Protein AF-A0A7S2JJS9-F1 (afdb_monomer_lite)

pLDDT: mean 80.36, std 17.25, range [41.16, 96.88]

Sequence (142 aa):
MGAARSPLAPLALLGALALWLGLRAGFAGGRAPPRLRGERLAARVSASYLERQGPKDSDVPFAGTAATGPETAVDFKKRPFGILRYQPGQGGKGAMAMEIIPTSRYPGDPQGQAFLAGVQSGSVVKSIGGVNVLNEDFHKIM

Secondary structure (DSSP, 8-state):
------THHHHHHHHHHHHHHHTTS-----------TT-S------HHHHHHHS--TTPPP--GGG--SPP------SS--SEEEEEE-GGGBSEEEEEE-S---STT-GGGHHHHTT--TTEE--EETTEE-TTSBHHHH-

Organism: NCBI:txid1333877

Foldseek 3Di:
DDDDDDPVVVVVVVVVVVVVVVVPPDPCPPPDPPPPPPPPPPPPDDPVCCVQANDDPPDDADQLVPDPDDDQDADQPDPPQQQRYWDAHPPQFFIFGAGGNCAQPDPPRSNCRCVVSPPDHRHTDQDDPPHGRSGPHNVVVD

Radius of gyration: 33.11 Å; chains: 1; bounding box: 34×32×118 Å

Structure (mmCIF, N/CA/C/O backbone):
data_AF-A0A7S2JJS9-F1
#
_entry.id   AF-A0A7S2JJS9-F1
#
loop_
_atom_site.group_PDB
_atom_site.id
_atom_site.type_symbol
_atom_site.label_atom_id
_atom_site.label_alt_id
_atom_site.label_comp_id
_atom_site.label_asym_id
_atom_site.label_entity_id
_atom_site.label_seq_id
_atom_site.pdbx_PDB_ins_code
_atom_site.Cartn_x
_atom_site.Cartn_y
_atom_site.Cartn_z
_atom_site.occupancy
_atom_site.B_iso_or_equiv
_atom_site.auth_seq_id
_atom_site.auth_comp_id
_atom_site.auth_asym_id
_atom_site.auth_atom_id
_atom_site.pdbx_PDB_model_num
ATOM 1 N N . MET A 1 1 ? -1.451 -0.734 106.168 1.00 42.22 1 MET A N 1
ATOM 2 C CA . MET A 1 1 ? -0.791 -0.102 105.002 1.00 42.22 1 MET A CA 1
ATOM 3 C C . MET A 1 1 ? -1.493 -0.588 103.743 1.00 42.22 1 MET A C 1
ATOM 5 O O . MET A 1 1 ? -1.278 -1.719 103.335 1.00 42.22 1 MET A O 1
ATOM 9 N N . GLY A 1 2 ? -2.431 0.201 103.213 1.00 41.16 2 GLY A N 1
ATOM 10 C CA . GLY A 1 2 ? -3.194 -0.151 102.012 1.00 41.16 2 GLY A CA 1
ATOM 11 C C . GLY A 1 2 ? -2.458 0.315 100.760 1.00 41.16 2 GLY A C 1
ATOM 12 O O . GLY A 1 2 ? -2.215 1.508 100.605 1.00 41.16 2 GLY A O 1
ATOM 13 N N . ALA A 1 3 ? -2.081 -0.616 99.885 1.00 49.19 3 ALA A N 1
ATOM 14 C CA . ALA A 1 3 ? -1.501 -0.298 98.586 1.00 49.19 3 ALA A CA 1
ATOM 15 C C . ALA A 1 3 ? -2.614 0.185 97.642 1.00 49.19 3 ALA A C 1
ATOM 17 O O . ALA A 1 3 ? -3.460 -0.600 97.209 1.00 49.19 3 ALA A O 1
ATOM 18 N N . ALA A 1 4 ? -2.624 1.483 97.341 1.00 53.28 4 ALA A N 1
ATOM 19 C CA . ALA A 1 4 ? -3.498 2.065 96.333 1.00 53.28 4 ALA A CA 1
ATOM 20 C C . ALA A 1 4 ? -3.108 1.516 94.951 1.00 53.28 4 ALA A C 1
ATOM 22 O O . ALA A 1 4 ? -2.018 1.778 94.444 1.00 53.28 4 ALA A O 1
ATOM 23 N N . ARG A 1 5 ? -3.992 0.714 94.349 1.00 56.28 5 ARG A N 1
ATOM 24 C CA . ARG A 1 5 ? -3.830 0.207 92.982 1.00 56.28 5 ARG A CA 1
ATOM 25 C C . ARG A 1 5 ? -4.161 1.339 92.011 1.00 56.28 5 ARG A C 1
ATOM 27 O O . ARG A 1 5 ? -5.298 1.797 91.961 1.00 56.28 5 ARG A O 1
ATOM 34 N N . SER A 1 6 ? -3.156 1.813 91.280 1.00 57.75 6 SER A N 1
ATOM 35 C CA . SER A 1 6 ? -3.297 2.900 90.314 1.00 57.75 6 SER A CA 1
ATOM 36 C C . SER A 1 6 ? -4.093 2.437 89.076 1.00 57.75 6 SER A C 1
ATOM 38 O O . SER A 1 6 ? -3.771 1.407 88.482 1.00 57.75 6 SER A O 1
ATOM 40 N N . PRO A 1 7 ? -5.118 3.187 88.631 1.00 53.50 7 PRO A N 1
ATOM 41 C CA . PRO A 1 7 ? -5.966 2.815 87.490 1.00 53.50 7 PRO A CA 1
ATOM 42 C C . PRO A 1 7 ? -5.311 3.087 86.121 1.00 53.50 7 PRO A C 1
ATOM 44 O O . PRO A 1 7 ? -5.974 3.028 85.090 1.00 53.50 7 PRO A O 1
ATOM 47 N N . LEU A 1 8 ? -4.011 3.395 86.088 1.00 54.62 8 LEU A N 1
ATOM 48 C CA . LEU A 1 8 ? -3.296 3.820 84.878 1.00 54.62 8 LEU A CA 1
ATOM 49 C C . LEU A 1 8 ? -2.823 2.648 84.001 1.00 54.62 8 LEU A C 1
ATOM 51 O O . LEU A 1 8 ? -2.608 2.823 82.804 1.00 54.62 8 LEU A O 1
ATOM 55 N N . ALA A 1 9 ? -2.708 1.443 84.563 1.00 54.81 9 ALA A N 1
ATOM 56 C CA . ALA A 1 9 ? -2.298 0.246 83.829 1.00 54.81 9 ALA A CA 1
ATOM 57 C C . ALA A 1 9 ? -3.290 -0.218 82.730 1.00 54.81 9 ALA A C 1
ATOM 59 O O . ALA A 1 9 ? -2.833 -0.515 81.624 1.00 54.81 9 ALA A O 1
ATOM 60 N N . PRO A 1 10 ? -4.625 -0.263 82.946 1.00 53.75 10 PRO A N 1
ATOM 61 C CA . PRO A 1 10 ? -5.558 -0.698 81.900 1.00 53.75 10 PRO A CA 1
ATOM 62 C C . PRO A 1 10 ? -5.691 0.301 80.737 1.00 53.75 10 PRO A C 1
ATOM 64 O O . PRO A 1 10 ? -5.966 -0.112 79.612 1.00 53.75 10 PRO A O 1
ATOM 67 N N . LEU A 1 11 ? -5.448 1.597 80.969 1.00 55.72 11 LEU A N 1
ATOM 68 C CA . LEU A 1 11 ? -5.497 2.621 79.916 1.00 55.72 11 LEU A CA 1
ATOM 69 C C . LEU A 1 11 ? -4.315 2.521 78.938 1.00 55.72 11 LEU A C 1
ATOM 71 O O . LEU A 1 11 ? -4.496 2.699 77.734 1.00 55.72 11 LEU A O 1
ATOM 75 N N . ALA A 1 12 ? -3.121 2.185 79.433 1.00 58.84 12 ALA A N 1
ATOM 76 C CA . ALA A 1 12 ? -1.936 2.021 78.591 1.00 58.84 12 ALA A CA 1
ATOM 77 C C . ALA A 1 12 ? -2.054 0.811 77.638 1.00 58.84 12 ALA A C 1
ATOM 79 O O . ALA A 1 12 ? -1.623 0.880 76.487 1.00 58.84 12 ALA A O 1
ATOM 80 N N . LEU A 1 13 ? -2.699 -0.273 78.085 1.00 57.25 13 LEU A N 1
ATOM 81 C CA . LEU A 1 13 ? -2.938 -1.471 77.271 1.00 57.25 13 LEU A CA 1
ATOM 82 C C . LEU A 1 13 ? -3.971 -1.241 76.154 1.00 57.25 13 LEU A C 1
ATOM 84 O O . LEU A 1 13 ? -3.792 -1.743 75.045 1.00 57.25 13 LEU A O 1
ATOM 88 N N . LEU A 1 14 ? -5.010 -0.437 76.403 1.00 58.78 14 LEU A N 1
ATOM 89 C CA . LEU A 1 14 ? -5.999 -0.068 75.380 1.00 58.78 14 LEU A CA 1
ATOM 90 C C . LEU A 1 14 ? -5.406 0.850 74.298 1.00 58.78 14 LEU A C 1
ATOM 92 O O . LEU A 1 14 ? -5.694 0.668 73.114 1.00 58.78 14 LEU A O 1
ATOM 96 N N . GLY A 1 15 ? -4.532 1.787 74.681 1.00 58.22 15 GLY A N 1
ATOM 97 C CA . GLY A 1 15 ? -3.837 2.664 73.732 1.00 58.22 15 GLY A CA 1
ATOM 98 C C . GLY A 1 15 ? -2.899 1.905 72.786 1.00 58.22 15 GLY A C 1
ATOM 99 O O . GLY A 1 15 ? -2.879 2.172 71.584 1.00 58.22 15 GLY A O 1
ATOM 100 N N . ALA A 1 16 ? -2.173 0.907 73.300 1.00 59.62 16 ALA A N 1
ATOM 101 C CA . ALA A 1 16 ? -1.267 0.089 72.493 1.00 59.62 16 ALA A CA 1
ATOM 102 C C . ALA A 1 16 ? -2.011 -0.811 71.486 1.00 59.62 16 ALA A C 1
ATOM 104 O O . ALA A 1 16 ? -1.548 -0.979 70.356 1.00 59.62 16 ALA A O 1
ATOM 105 N N . LEU A 1 17 ? -3.187 -1.340 71.851 1.00 56.72 17 LEU A N 1
ATOM 106 C CA . LEU A 1 17 ? -4.006 -2.170 70.960 1.00 56.72 17 LEU A CA 1
ATOM 107 C C . LEU A 1 17 ? -4.602 -1.353 69.799 1.00 56.72 17 LEU A C 1
ATOM 109 O O . LEU A 1 17 ? -4.603 -1.813 68.657 1.00 56.72 17 LEU A O 1
ATOM 113 N N . ALA A 1 18 ? -5.043 -0.118 70.066 1.00 58.78 18 ALA A N 1
ATOM 114 C CA . ALA A 1 18 ? -5.559 0.790 69.039 1.00 58.78 18 ALA A CA 1
ATOM 115 C C . ALA A 1 18 ? -4.477 1.196 68.019 1.00 58.78 18 ALA A C 1
ATOM 117 O O . ALA A 1 18 ? -4.750 1.261 66.819 1.00 58.78 18 ALA A O 1
ATOM 118 N N . LEU A 1 19 ? -3.233 1.390 68.473 1.00 55.75 19 LEU A N 1
ATOM 119 C CA . LEU A 1 19 ? -2.101 1.701 67.595 1.00 55.75 19 LEU A CA 1
ATOM 120 C C . LEU A 1 19 ? -1.706 0.501 66.711 1.00 55.75 19 LEU A C 1
ATOM 122 O O . LEU A 1 19 ? -1.368 0.673 65.541 1.00 55.75 19 LEU A O 1
ATOM 126 N N . TRP A 1 20 ? -1.807 -0.723 67.242 1.00 55.44 20 TRP A N 1
ATOM 127 C CA . TRP A 1 20 ? -1.507 -1.955 66.499 1.00 55.44 20 TRP A CA 1
ATOM 128 C C . TRP A 1 20 ? -2.578 -2.302 65.449 1.00 55.44 20 TRP A C 1
ATOM 130 O O . TRP A 1 20 ? -2.256 -2.821 64.379 1.00 55.44 20 TRP A O 1
ATOM 140 N N . LEU A 1 21 ? -3.846 -1.971 65.717 1.00 55.03 21 LEU A N 1
ATOM 141 C CA . LEU A 1 21 ? -4.950 -2.111 64.758 1.00 55.03 21 LEU A CA 1
ATOM 142 C C . LEU A 1 21 ? -4.923 -1.025 63.667 1.00 55.03 21 LEU A C 1
ATOM 144 O O . LEU A 1 21 ? -5.235 -1.321 62.514 1.00 55.03 21 LEU A O 1
ATOM 148 N N . GLY A 1 22 ? -4.491 0.199 63.995 1.00 55.72 22 GLY A N 1
ATOM 149 C CA . GLY A 1 22 ? -4.370 1.303 63.034 1.00 55.72 22 GLY A CA 1
ATOM 150 C C . GLY A 1 22 ? -3.257 1.115 61.995 1.00 55.72 22 GLY A C 1
ATOM 151 O O . GLY A 1 22 ? -3.418 1.521 60.847 1.00 55.72 22 GLY A O 1
ATOM 152 N N . LEU A 1 23 ? -2.158 0.436 62.349 1.00 56.12 23 LEU A N 1
ATOM 153 C CA . LEU A 1 23 ? -1.040 0.181 61.424 1.00 56.12 23 LEU A CA 1
ATOM 154 C C . LEU A 1 23 ? -1.301 -0.943 60.402 1.00 56.12 23 LEU A C 1
ATOM 156 O O . LEU A 1 23 ? -0.522 -1.100 59.463 1.00 56.12 23 LEU A O 1
ATOM 160 N N . ARG A 1 24 ? -2.388 -1.718 60.543 1.00 53.22 24 ARG A N 1
ATOM 161 C CA . ARG A 1 24 ? -2.811 -2.727 59.546 1.00 53.22 24 ARG A CA 1
ATOM 162 C C . ARG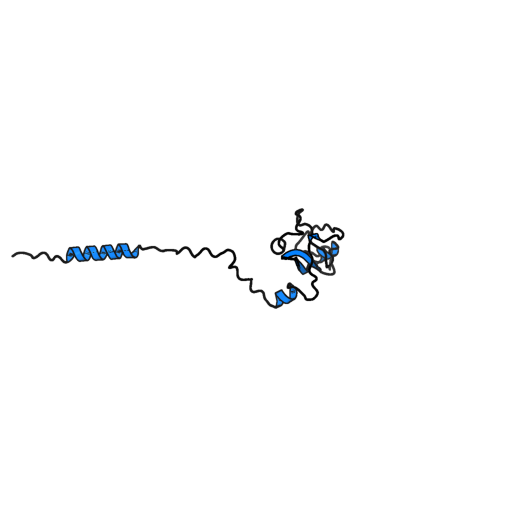 A 1 24 ? -3.895 -2.217 58.598 1.00 53.22 24 ARG A C 1
ATOM 164 O O . ARG A 1 24 ? -4.431 -3.006 57.819 1.00 53.22 24 ARG A O 1
ATOM 171 N N . ALA A 1 25 ? -4.189 -0.916 58.621 1.00 57.25 25 ALA A N 1
ATOM 172 C CA . ALA A 1 25 ? -5.000 -0.260 57.607 1.00 57.25 25 ALA A CA 1
ATOM 173 C C . ALA A 1 25 ? -4.242 -0.239 56.271 1.00 57.25 25 ALA A C 1
ATOM 175 O O . ALA A 1 25 ? -3.575 0.727 55.928 1.00 57.25 25 ALA A O 1
ATOM 176 N N . GLY A 1 26 ? -4.334 -1.368 55.568 1.00 53.62 26 GLY A N 1
ATOM 177 C CA . GLY A 1 26 ? -4.281 -1.511 54.124 1.00 53.62 26 GLY A CA 1
ATOM 178 C C . GLY A 1 26 ? -3.126 -0.819 53.413 1.00 53.62 26 GLY A C 1
ATOM 179 O O . GLY A 1 26 ? -3.138 0.388 53.190 1.00 53.62 26 GLY A O 1
ATOM 180 N N . PHE A 1 27 ? -2.262 -1.629 52.803 1.00 49.88 27 PHE A N 1
ATOM 181 C CA . PHE A 1 27 ? -1.831 -1.296 51.450 1.00 49.88 27 PHE A CA 1
ATOM 182 C C . PHE A 1 27 ? -3.092 -1.267 50.571 1.00 49.88 27 PHE A C 1
ATOM 184 O O . PHE A 1 27 ? -3.459 -2.247 49.923 1.00 49.88 27 PHE A O 1
ATOM 191 N N . ALA A 1 28 ? -3.823 -0.156 50.620 1.00 56.28 28 ALA A N 1
ATOM 192 C CA . ALA A 1 28 ? -4.849 0.160 49.660 1.00 56.28 28 ALA A CA 1
ATOM 193 C C . ALA A 1 28 ? -4.086 0.497 48.384 1.00 56.28 28 ALA A C 1
ATOM 195 O O . ALA A 1 28 ? -3.759 1.651 48.114 1.00 56.28 28 ALA A O 1
ATOM 196 N N . GLY A 1 29 ? -3.765 -0.539 47.607 1.00 53.12 29 GLY A N 1
ATOM 197 C CA . GLY A 1 29 ? -3.583 -0.385 46.177 1.00 53.12 29 GLY A CA 1
ATOM 198 C C . GLY A 1 29 ? -4.902 0.153 45.649 1.00 53.12 29 GLY A C 1
ATOM 199 O O . GLY A 1 29 ? -5.777 -0.620 45.261 1.00 53.12 29 GLY A O 1
ATOM 200 N N . GLY A 1 30 ? -5.089 1.472 45.750 1.00 51.25 30 GLY A N 1
ATOM 201 C CA . GLY A 1 30 ? -6.228 2.160 45.184 1.00 51.25 30 GLY A CA 1
ATOM 202 C C . GLY A 1 30 ? -6.301 1.698 43.747 1.00 51.25 30 GLY A C 1
ATOM 203 O O . GLY A 1 30 ? -5.324 1.825 43.006 1.00 51.25 30 GLY A O 1
ATOM 204 N N . ARG A 1 31 ? -7.416 1.059 43.387 1.00 52.78 31 ARG A N 1
ATOM 205 C CA . ARG A 1 31 ? -7.677 0.673 42.010 1.00 52.78 31 ARG A CA 1
ATOM 206 C C . ARG A 1 31 ? -7.538 1.962 41.221 1.00 52.78 31 ARG A C 1
ATOM 208 O O . ARG A 1 31 ? -8.381 2.846 41.354 1.00 52.78 31 ARG A O 1
ATOM 215 N N . ALA A 1 32 ? -6.432 2.091 40.485 1.00 57.41 32 ALA A N 1
ATOM 216 C CA . ALA A 1 32 ? -6.260 3.195 39.566 1.00 57.41 32 ALA A CA 1
ATOM 217 C C . A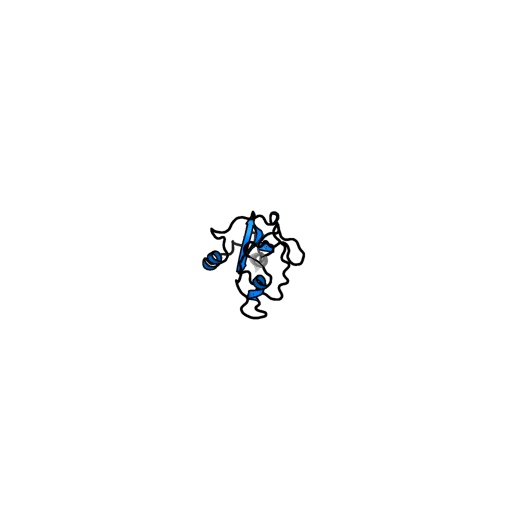LA A 1 32 ? -7.565 3.264 38.764 1.00 57.41 32 ALA A C 1
ATOM 219 O O . ALA A 1 32 ? -8.074 2.196 38.381 1.00 57.41 32 ALA A O 1
ATOM 220 N N . PRO A 1 33 ? -8.157 4.460 38.590 1.00 64.19 33 PRO A N 1
ATOM 221 C CA . PRO A 1 33 ? -9.376 4.583 37.808 1.00 64.19 33 PRO A CA 1
ATOM 222 C C . PRO A 1 33 ? -9.163 3.811 36.505 1.00 64.19 33 PRO A C 1
ATOM 224 O O . PRO A 1 33 ? -8.037 3.829 35.991 1.00 64.19 33 PRO A O 1
ATOM 227 N N . PRO A 1 34 ? -10.168 3.064 36.011 1.00 59.44 34 PRO A N 1
ATOM 228 C CA . PRO A 1 34 ? -10.028 2.354 34.753 1.00 59.44 34 PRO A CA 1
ATOM 229 C C . PRO A 1 34 ? -9.618 3.387 33.707 1.00 59.44 34 PRO A C 1
ATOM 231 O O . PRO A 1 34 ? -10.435 4.199 33.283 1.00 59.44 34 PRO A O 1
ATOM 234 N N . ARG A 1 35 ? -8.326 3.406 33.352 1.00 56.53 35 ARG A N 1
ATOM 235 C CA . ARG A 1 35 ? -7.829 4.264 32.286 1.00 56.53 35 ARG A CA 1
ATOM 236 C C . ARG A 1 35 ? -8.592 3.816 31.061 1.00 56.53 35 ARG A C 1
ATOM 238 O O . ARG A 1 35 ? -8.477 2.657 30.651 1.00 56.53 35 ARG A O 1
ATOM 245 N N . LEU A 1 36 ? -9.437 4.701 30.545 1.00 56.00 36 LEU A N 1
ATOM 246 C CA . LEU A 1 36 ? -10.174 4.438 29.325 1.00 56.00 36 LEU A CA 1
ATOM 247 C C . LEU A 1 36 ? -9.146 4.014 28.277 1.00 56.00 36 LEU A C 1
ATOM 249 O O . LEU A 1 36 ? -8.099 4.646 28.109 1.00 56.00 36 LEU A O 1
ATOM 253 N N . ARG A 1 37 ? -9.424 2.894 27.611 1.00 48.69 37 ARG A N 1
ATOM 254 C CA . ARG A 1 37 ? -8.643 2.362 26.493 1.00 48.69 37 ARG A CA 1
ATOM 255 C C . ARG A 1 37 ? -8.788 3.352 25.326 1.00 48.69 37 ARG A C 1
ATOM 257 O O . ARG A 1 37 ? -9.589 3.145 24.432 1.00 48.69 37 ARG A O 1
ATOM 264 N N . GLY A 1 38 ? -8.089 4.476 25.428 1.00 52.69 38 GLY A N 1
ATOM 265 C CA . GLY A 1 38 ? -8.313 5.703 24.658 1.00 52.69 38 GLY A CA 1
ATOM 266 C C . GLY A 1 38 ? -7.391 6.848 25.098 1.00 52.69 38 GLY A C 1
ATOM 267 O O . GLY A 1 38 ? -7.019 7.672 24.277 1.00 52.69 38 GLY A O 1
ATOM 268 N N . GLU A 1 39 ? -6.880 6.822 26.336 1.00 47.66 39 GLU A N 1
ATOM 269 C CA . GLU A 1 39 ? -5.765 7.675 26.803 1.00 47.66 39 GLU A CA 1
ATOM 270 C C . GLU A 1 39 ? -4.382 7.218 26.299 1.00 47.66 39 GLU A C 1
ATOM 272 O O . GLU A 1 39 ? -3.337 7.620 26.817 1.00 47.66 39 GLU A O 1
ATOM 277 N N . ARG A 1 40 ? -4.332 6.365 25.270 1.00 55.16 40 ARG A N 1
ATOM 278 C CA . ARG A 1 40 ? -3.107 6.240 24.482 1.00 55.16 40 ARG A CA 1
ATOM 279 C C . ARG A 1 40 ? -2.989 7.536 23.694 1.00 55.16 40 ARG A C 1
ATOM 281 O O . ARG A 1 40 ? -3.531 7.641 22.601 1.00 55.16 40 ARG A O 1
ATOM 288 N N . LEU A 1 41 ? -2.332 8.515 24.320 1.00 51.78 41 LEU A N 1
ATOM 289 C CA . LEU A 1 41 ? -1.737 9.696 23.704 1.00 51.78 41 LEU A CA 1
ATOM 290 C C . LEU A 1 41 ? -1.439 9.380 22.241 1.00 51.78 41 LEU A C 1
ATOM 292 O O . LEU A 1 41 ? -0.712 8.414 21.989 1.00 51.78 41 LEU A O 1
ATOM 296 N N . ALA A 1 42 ? -2.003 10.156 21.307 1.00 60.34 42 ALA A N 1
ATOM 297 C CA . ALA A 1 42 ? -1.549 10.145 19.923 1.00 60.34 42 ALA A CA 1
ATOM 298 C C . ALA A 1 42 ? -0.023 10.095 19.972 1.00 60.34 42 ALA A C 1
ATOM 300 O O . ALA A 1 42 ? 0.595 10.967 20.596 1.00 60.34 42 ALA A O 1
ATOM 301 N N . ALA A 1 43 ? 0.557 8.994 19.483 1.00 64.06 43 ALA A N 1
ATOM 302 C CA . ALA A 1 43 ? 1.980 8.762 19.643 1.00 64.06 43 ALA A CA 1
ATOM 303 C C . ALA A 1 43 ? 2.683 10.010 19.109 1.00 64.06 43 ALA A C 1
ATOM 305 O O . ALA A 1 43 ? 2.411 10.441 17.988 1.00 64.06 43 ALA A O 1
ATOM 306 N N . ARG A 1 44 ? 3.504 10.662 19.939 1.00 74.25 44 ARG A N 1
ATOM 307 C CA . ARG A 1 44 ? 4.265 11.826 19.485 1.00 74.25 44 ARG A CA 1
ATOM 308 C C . ARG A 1 44 ? 5.316 11.304 18.524 1.00 74.25 44 ARG A C 1
ATOM 310 O O . ARG A 1 44 ? 6.331 10.750 18.933 1.00 74.25 44 ARG A O 1
ATOM 317 N N . VAL A 1 45 ? 4.999 11.407 17.247 1.00 81.81 45 VAL A N 1
ATOM 318 C CA . VAL A 1 45 ? 5.830 10.955 16.144 1.00 81.81 45 VAL A CA 1
ATOM 319 C C . VAL A 1 45 ? 6.727 12.116 15.712 1.00 81.81 45 VAL A C 1
ATOM 321 O O . VAL A 1 45 ? 6.331 13.279 15.801 1.00 81.81 45 VAL A O 1
ATOM 324 N N . SER A 1 46 ? 7.962 11.824 15.298 1.00 86.56 46 SER A N 1
ATOM 325 C CA . SER A 1 46 ? 8.896 12.867 14.866 1.00 86.56 46 SER A CA 1
ATOM 326 C C . SER A 1 46 ? 8.387 13.578 13.611 1.00 86.56 46 SER A C 1
ATOM 328 O O . SER A 1 46 ? 7.775 12.952 12.742 1.00 86.56 46 SER A O 1
ATOM 330 N N . ALA A 1 47 ? 8.715 14.866 13.469 1.00 87.44 47 ALA A N 1
ATOM 331 C CA . ALA A 1 47 ? 8.423 15.628 12.252 1.00 87.44 47 ALA A CA 1
ATOM 332 C C . ALA A 1 47 ? 8.937 14.899 10.996 1.00 87.44 47 ALA A C 1
ATOM 334 O O . ALA A 1 47 ? 8.188 14.680 10.054 1.00 87.44 47 ALA A O 1
ATOM 335 N N . SER A 1 48 ? 10.159 14.358 11.059 1.00 88.44 48 SER A N 1
ATOM 336 C CA . SER A 1 48 ? 10.769 13.587 9.967 1.00 88.44 48 SER A CA 1
ATOM 337 C C . SER A 1 48 ? 10.013 12.314 9.573 1.00 88.44 48 SER A C 1
ATOM 339 O O . SER A 1 48 ? 10.155 11.833 8.449 1.00 88.44 48 SER A O 1
ATOM 341 N N . TYR A 1 49 ? 9.240 11.709 10.478 1.00 87.69 49 TYR A N 1
ATOM 342 C CA . TYR A 1 49 ? 8.380 10.585 10.117 1.00 87.69 49 TYR A CA 1
ATOM 343 C C . TYR A 1 49 ? 7.099 11.082 9.452 1.00 87.69 49 TYR A C 1
ATOM 345 O O . TYR A 1 49 ? 6.708 10.516 8.436 1.00 87.69 49 TYR A O 1
ATOM 353 N N . LEU A 1 50 ? 6.481 12.146 9.975 1.00 86.38 50 LEU A N 1
ATOM 354 C CA . LEU A 1 50 ? 5.285 12.744 9.375 1.00 86.38 50 LEU A CA 1
ATOM 355 C C . LEU A 1 50 ? 5.563 13.288 7.968 1.00 86.38 50 LEU A C 1
ATOM 357 O O . LEU A 1 50 ? 4.751 13.092 7.079 1.00 86.38 50 LEU A O 1
ATOM 361 N N . GLU A 1 51 ? 6.736 13.862 7.722 1.00 87.25 51 GLU A N 1
ATOM 362 C CA . GLU A 1 51 ? 7.147 14.300 6.380 1.00 87.25 51 GLU A CA 1
ATOM 363 C C . GLU A 1 51 ? 7.252 13.133 5.382 1.00 87.25 51 GLU A C 1
ATOM 365 O O . GLU A 1 51 ? 6.954 13.279 4.196 1.00 87.25 51 GLU A O 1
ATOM 370 N N . ARG A 1 52 ? 7.676 11.951 5.852 1.00 86.94 52 ARG A N 1
ATOM 371 C CA . ARG A 1 52 ? 7.856 10.767 4.997 1.00 86.94 52 ARG A CA 1
ATOM 372 C C . ARG A 1 52 ? 6.579 9.954 4.813 1.00 86.94 52 ARG A C 1
ATOM 374 O O . ARG A 1 52 ? 6.351 9.446 3.722 1.00 86.94 52 ARG A O 1
ATOM 381 N N . GLN A 1 53 ? 5.800 9.784 5.877 1.00 87.56 53 GLN A N 1
ATOM 382 C CA . GLN A 1 53 ? 4.678 8.840 5.953 1.00 87.56 53 GLN A CA 1
ATOM 383 C C . GLN A 1 53 ? 3.322 9.516 6.153 1.00 87.56 53 GLN A C 1
ATOM 385 O O . GLN A 1 53 ? 2.290 8.865 6.020 1.00 87.56 53 GLN A O 1
ATOM 390 N N . GLY A 1 54 ? 3.311 10.800 6.502 1.00 85.88 54 GLY A N 1
ATOM 391 C CA . GLY A 1 54 ? 2.085 11.562 6.662 1.00 85.88 54 GLY A CA 1
ATOM 392 C C . GLY A 1 54 ? 1.402 11.862 5.325 1.00 85.88 54 GLY A C 1
ATOM 393 O O . GLY A 1 54 ? 1.973 11.616 4.255 1.00 85.88 54 GLY A O 1
ATOM 394 N N . PRO A 1 55 ? 0.170 12.393 5.391 1.00 85.81 55 PRO A N 1
ATOM 395 C CA . PRO A 1 55 ? -0.543 12.883 4.221 1.00 85.81 55 PRO A CA 1
ATOM 396 C C . PRO A 1 55 ? 0.277 13.938 3.478 1.00 85.81 55 PRO A C 1
ATOM 398 O O . PRO A 1 55 ? 0.883 14.810 4.106 1.00 85.81 55 PRO A O 1
ATOM 401 N N . LYS A 1 56 ? 0.282 13.859 2.150 1.00 88.94 56 LYS A N 1
ATOM 402 C CA . LYS A 1 56 ? 0.935 14.835 1.269 1.00 88.94 56 LYS A CA 1
ATOM 403 C C . LYS A 1 56 ? -0.113 15.640 0.512 1.00 88.94 56 LYS A C 1
ATOM 405 O O . LYS A 1 56 ? -1.194 15.133 0.239 1.00 88.94 56 LYS A O 1
ATOM 410 N N . ASP A 1 57 ? 0.230 16.854 0.091 1.00 87.00 57 ASP A N 1
ATOM 411 C CA . ASP A 1 57 ? -0.690 17.715 -0.671 1.00 87.00 57 ASP A CA 1
ATOM 412 C C . ASP A 1 57 ? -1.137 17.093 -2.005 1.00 87.00 57 ASP A C 1
ATOM 414 O O . ASP A 1 57 ? -2.205 17.409 -2.520 1.00 87.00 57 ASP A O 1
ATOM 418 N N . SER A 1 58 ? -0.336 16.182 -2.564 1.00 87.38 58 SER A N 1
ATOM 419 C CA . SER A 1 58 ? -0.667 15.438 -3.782 1.00 87.38 58 SER A CA 1
ATOM 420 C C . SER A 1 58 ? -1.567 14.219 -3.547 1.00 87.38 58 SER A C 1
ATOM 422 O O . SER A 1 58 ? -1.903 13.528 -4.508 1.00 87.38 58 SER A O 1
ATOM 424 N N . ASP A 1 59 ? -1.903 13.893 -2.297 1.00 89.94 59 ASP A N 1
ATOM 425 C CA . ASP A 1 59 ? -2.727 12.731 -1.977 1.00 89.94 59 ASP A CA 1
ATOM 426 C C . ASP A 1 59 ? -4.197 13.015 -2.304 1.00 89.94 59 ASP A C 1
ATOM 428 O O . ASP A 1 59 ? -4.824 13.924 -1.758 1.00 89.94 59 ASP A O 1
ATOM 432 N N . VAL A 1 60 ? -4.775 12.196 -3.183 1.00 91.19 60 VAL A N 1
ATOM 433 C CA . VAL A 1 60 ? -6.188 12.298 -3.559 1.00 91.19 60 VAL A CA 1
ATOM 434 C C . VAL A 1 60 ? -7.003 11.359 -2.671 1.00 91.19 60 VAL A C 1
ATOM 436 O O . VAL A 1 60 ? -6.697 10.164 -2.620 1.00 91.19 60 VAL A O 1
ATOM 439 N N . PRO A 1 61 ? -8.039 11.841 -1.960 1.00 92.06 61 PRO A N 1
ATOM 440 C CA . PRO A 1 61 ? -8.905 10.972 -1.174 1.00 92.06 61 PRO A CA 1
ATOM 441 C C . PRO A 1 61 ? -9.523 9.863 -2.032 1.00 92.06 61 PRO A C 1
ATOM 443 O O . PRO A 1 61 ? -10.044 10.127 -3.112 1.00 92.06 61 PRO A O 1
ATOM 446 N N . PHE A 1 62 ? -9.520 8.631 -1.521 1.00 93.44 62 PHE A N 1
ATOM 447 C CA . PHE A 1 62 ? -10.100 7.476 -2.206 1.00 93.44 62 PHE A CA 1
ATOM 448 C C . PHE A 1 62 ? -11.012 6.674 -1.275 1.00 93.44 62 PHE A C 1
ATOM 450 O O . PHE A 1 62 ? -10.876 6.727 -0.051 1.00 93.44 62 PHE A O 1
ATOM 457 N N . ALA A 1 63 ? -11.917 5.896 -1.863 1.00 94.00 63 ALA A N 1
ATOM 458 C CA . ALA A 1 63 ? -12.700 4.884 -1.167 1.00 94.00 63 ALA A CA 1
ATOM 459 C C . ALA A 1 63 ? -12.310 3.508 -1.713 1.00 94.00 63 ALA A C 1
ATOM 461 O O . ALA A 1 63 ? -12.420 3.273 -2.916 1.00 94.00 63 ALA A O 1
ATOM 462 N N . GLY A 1 64 ? -11.857 2.594 -0.848 1.00 88.69 64 GLY A N 1
ATOM 463 C CA . GLY A 1 64 ? -11.379 1.278 -1.285 1.00 88.69 64 GLY A CA 1
ATOM 464 C C . GLY A 1 64 ? -12.429 0.493 -2.079 1.00 88.69 64 GLY A C 1
ATOM 465 O O . GLY A 1 64 ? -12.118 -0.102 -3.104 1.00 88.69 64 GLY A O 1
ATOM 466 N N . THR A 1 65 ? -13.698 0.569 -1.676 1.00 90.62 65 THR A N 1
ATOM 467 C CA . THR A 1 65 ? -14.829 -0.090 -2.353 1.00 90.62 65 THR A CA 1
ATOM 468 C C . THR A 1 65 ? -15.124 0.435 -3.761 1.00 90.62 65 THR A C 1
ATOM 470 O O . THR A 1 65 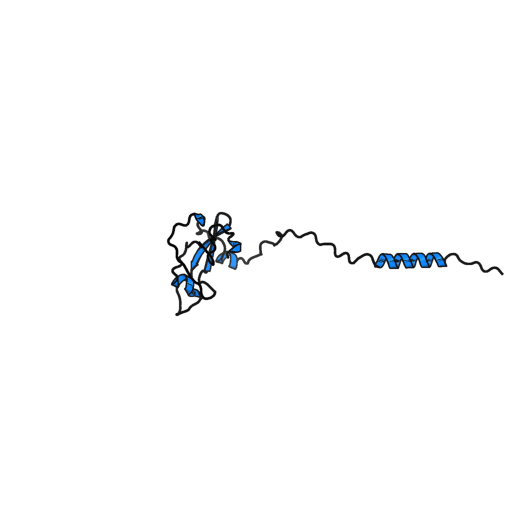? -15.827 -0.239 -4.508 1.00 90.62 65 THR A O 1
ATOM 473 N N . ALA A 1 66 ? -14.599 1.604 -4.137 1.00 91.00 66 ALA A N 1
ATOM 474 C CA . ALA A 1 66 ? -14.748 2.172 -5.477 1.00 91.00 66 ALA A CA 1
ATOM 475 C C . ALA A 1 66 ? -13.633 1.730 -6.448 1.00 91.00 66 ALA A C 1
ATOM 477 O O . ALA A 1 66 ? -13.664 2.097 -7.623 1.00 91.00 66 ALA A O 1
ATOM 478 N N . ALA A 1 67 ? -12.643 0.960 -5.982 1.00 88.25 67 ALA A N 1
ATOM 479 C CA . ALA A 1 67 ? -11.562 0.466 -6.826 1.00 88.25 67 ALA A CA 1
ATOM 480 C C . ALA A 1 67 ? -12.083 -0.573 -7.836 1.00 88.25 67 ALA A C 1
ATOM 482 O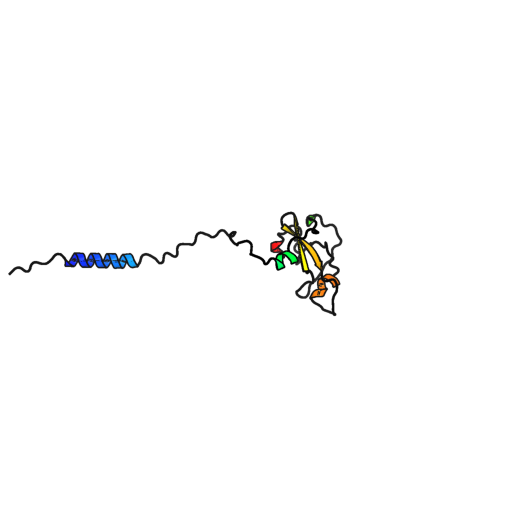 O . ALA A 1 67 ? -12.619 -1.611 -7.458 1.00 88.25 67 ALA A O 1
ATOM 483 N N . THR A 1 68 ? -11.894 -0.296 -9.127 1.00 87.19 68 THR A N 1
ATOM 484 C CA . THR A 1 68 ? -12.343 -1.138 -10.258 1.00 87.19 68 THR A CA 1
ATOM 485 C C . THR A 1 68 ? -11.195 -1.578 -11.172 1.00 87.19 68 THR A C 1
ATOM 487 O O . THR A 1 68 ? -11.425 -2.142 -12.239 1.00 87.19 68 THR A O 1
ATOM 490 N N . GLY A 1 69 ? -9.951 -1.303 -10.769 1.00 84.25 69 GLY A N 1
ATOM 491 C CA . GLY A 1 69 ? -8.757 -1.634 -11.542 1.00 84.25 69 GLY A CA 1
ATOM 492 C C . GLY A 1 69 ? -8.477 -3.141 -11.636 1.00 84.25 69 GLY A C 1
ATOM 493 O O . GLY A 1 69 ? -9.073 -3.932 -10.900 1.00 84.25 69 GLY A O 1
ATOM 494 N N . PRO A 1 70 ? -7.553 -3.545 -12.529 1.00 88.19 70 PRO A N 1
ATOM 495 C CA . PRO A 1 70 ? -7.126 -4.933 -12.651 1.00 88.19 70 PRO A CA 1
ATOM 496 C C . PRO A 1 70 ? -6.527 -5.447 -11.338 1.00 88.19 70 PRO A C 1
ATOM 498 O O . PRO A 1 70 ? -5.842 -4.722 -10.616 1.00 88.19 70 PRO A O 1
ATOM 501 N N . GLU A 1 71 ? -6.783 -6.717 -11.040 1.00 90.94 71 GLU A N 1
ATOM 502 C CA . GLU A 1 71 ? -6.303 -7.354 -9.818 1.00 90.94 71 GLU A CA 1
ATOM 503 C C . GLU A 1 71 ? -4.920 -7.966 -10.022 1.00 90.94 71 GLU A C 1
ATOM 505 O O . GLU A 1 71 ? -4.728 -8.835 -10.872 1.00 90.94 71 GLU A O 1
ATOM 510 N N . THR A 1 72 ? -3.974 -7.547 -9.186 1.00 91.62 72 THR A N 1
ATOM 511 C CA . THR A 1 72 ? -2.625 -8.111 -9.135 1.00 91.62 72 THR A CA 1
ATOM 512 C C . THR A 1 72 ? -2.483 -8.935 -7.859 1.00 91.62 72 THR A C 1
ATOM 514 O O . THR A 1 72 ? -2.396 -8.386 -6.760 1.00 91.62 72 THR A O 1
ATOM 517 N N . ALA A 1 73 ? -2.478 -10.262 -7.993 1.00 91.88 73 ALA A N 1
ATOM 518 C CA . ALA A 1 73 ? -2.214 -11.167 -6.878 1.00 91.88 73 ALA A CA 1
ATOM 519 C C . ALA A 1 73 ? -0.702 -11.263 -6.632 1.00 91.88 73 ALA A C 1
ATOM 521 O O . ALA A 1 73 ? 0.060 -11.559 -7.552 1.00 91.88 73 ALA A O 1
ATOM 522 N N . VAL A 1 74 ? -0.268 -11.006 -5.394 1.00 90.62 74 VAL A N 1
ATOM 523 C CA . VAL A 1 74 ? 1.155 -10.959 -5.036 1.00 90.62 74 VAL A CA 1
ATOM 524 C C . VAL A 1 74 ? 1.434 -11.778 -3.786 1.00 90.62 74 VAL A C 1
ATOM 526 O O . VAL A 1 74 ? 0.915 -11.480 -2.711 1.00 90.62 74 VAL A O 1
ATOM 529 N N . ASP A 1 75 ? 2.344 -12.741 -3.922 1.00 91.25 75 ASP A N 1
ATOM 530 C CA . ASP A 1 75 ? 2.880 -13.512 -2.806 1.00 91.25 75 ASP A CA 1
ATOM 531 C C . ASP A 1 75 ? 4.248 -12.965 -2.389 1.00 91.25 75 ASP A C 1
ATOM 533 O O . ASP A 1 75 ? 5.281 -13.212 -3.020 1.00 91.25 75 ASP A O 1
ATOM 537 N N . PHE A 1 76 ? 4.268 -12.215 -1.288 1.00 89.25 76 PHE A N 1
ATOM 538 C CA . PHE A 1 76 ? 5.507 -11.701 -0.713 1.00 89.25 76 PHE A CA 1
ATOM 539 C C . PHE A 1 76 ? 6.223 -12.788 0.093 1.00 89.25 76 PHE A C 1
ATOM 541 O O . PHE A 1 76 ? 5.714 -13.269 1.105 1.00 89.25 76 PHE A O 1
ATOM 548 N N . LYS A 1 77 ? 7.448 -13.141 -0.313 1.00 88.00 77 LYS A N 1
ATOM 549 C CA . LYS A 1 77 ? 8.240 -14.194 0.351 1.00 88.00 77 LYS A CA 1
ATOM 550 C C . LYS A 1 77 ? 8.935 -13.697 1.614 1.00 88.00 77 LYS A C 1
ATOM 552 O O . LYS A 1 77 ? 9.129 -14.460 2.558 1.00 88.00 77 LYS A O 1
ATOM 557 N N . LYS A 1 78 ? 9.375 -12.437 1.618 1.00 87.56 78 LYS A N 1
ATOM 558 C CA . LYS A 1 78 ? 10.121 -11.823 2.728 1.00 87.56 78 LYS A CA 1
ATOM 559 C C . LYS A 1 78 ? 9.633 -10.402 2.988 1.00 87.56 78 LYS A C 1
ATOM 561 O O . LYS A 1 78 ? 9.060 -9.766 2.110 1.00 87.56 78 LYS A O 1
ATOM 566 N N . ARG A 1 79 ? 9.899 -9.893 4.192 1.00 87.25 79 ARG A N 1
ATOM 567 C CA . ARG A 1 79 ? 9.814 -8.457 4.500 1.00 87.25 79 ARG A CA 1
ATOM 568 C C . ARG A 1 79 ? 11.184 -7.808 4.253 1.00 87.25 79 ARG A C 1
ATOM 570 O O . ARG A 1 79 ? 12.188 -8.479 4.505 1.00 87.25 79 ARG A O 1
ATOM 577 N N . PRO A 1 80 ? 11.259 -6.531 3.833 1.00 90.00 80 PRO A N 1
ATOM 578 C CA . PRO A 1 80 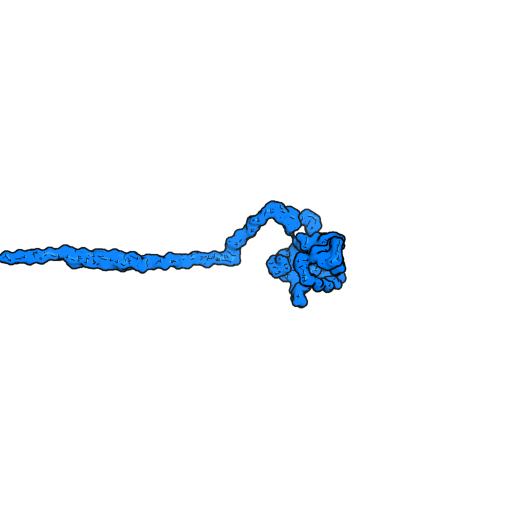? 10.168 -5.607 3.470 1.00 90.00 80 PRO A CA 1
ATOM 579 C C . PRO A 1 80 ? 9.470 -5.980 2.148 1.00 90.00 80 PRO A C 1
ATOM 581 O O . PRO A 1 80 ? 10.008 -6.765 1.383 1.00 90.00 80 PRO A O 1
ATOM 584 N N . PHE A 1 81 ? 8.278 -5.428 1.883 1.00 92.12 81 PHE A N 1
ATOM 585 C CA . PHE A 1 81 ? 7.502 -5.724 0.662 1.00 92.12 81 PHE A CA 1
ATOM 586 C C . PHE A 1 81 ? 7.893 -4.871 -0.555 1.00 92.12 81 PHE A C 1
ATOM 588 O O . PHE A 1 81 ? 7.561 -5.224 -1.680 1.00 92.12 81 PHE A O 1
ATOM 595 N N . GLY A 1 82 ? 8.588 -3.750 -0.343 1.00 93.31 82 GLY A N 1
ATOM 596 C CA . GLY A 1 82 ? 8.943 -2.806 -1.410 1.00 93.31 82 GLY A CA 1
ATOM 597 C C . GLY A 1 82 ? 7.965 -1.649 -1.614 1.00 93.31 82 GLY A C 1
ATOM 598 O O . GLY A 1 82 ? 8.146 -0.856 -2.533 1.00 93.31 82 GLY A O 1
ATOM 599 N N . ILE A 1 83 ? 6.957 -1.523 -0.747 1.00 94.00 83 ILE A N 1
ATOM 600 C CA . ILE A 1 83 ? 6.065 -0.359 -0.672 1.00 94.00 83 ILE A CA 1
ATOM 601 C C . ILE A 1 83 ? 6.577 0.556 0.444 1.00 94.00 83 ILE A C 1
ATOM 603 O O . ILE A 1 83 ? 6.793 0.105 1.570 1.00 94.00 83 ILE A O 1
ATOM 607 N N . LEU A 1 84 ? 6.819 1.821 0.109 1.00 92.44 84 LEU A N 1
ATOM 608 C CA . LEU A 1 84 ? 7.426 2.830 0.979 1.00 92.44 84 LEU A CA 1
ATOM 609 C C . LEU A 1 84 ? 6.392 3.649 1.748 1.00 92.44 84 LEU A C 1
ATOM 611 O O . LEU A 1 84 ? 6.683 4.078 2.863 1.00 92.44 84 LEU A O 1
ATOM 615 N N . ARG A 1 85 ? 5.215 3.874 1.156 1.00 93.94 85 ARG A N 1
ATOM 616 C CA . ARG A 1 85 ? 4.141 4.666 1.761 1.00 93.94 85 ARG A CA 1
ATOM 617 C C . ARG A 1 85 ? 2.778 4.141 1.343 1.00 93.94 85 ARG A C 1
ATOM 619 O O . ARG A 1 85 ? 2.548 3.881 0.158 1.00 93.94 85 ARG A O 1
ATOM 626 N N . TYR A 1 86 ? 1.880 4.063 2.318 1.00 94.50 86 TYR A N 1
ATOM 627 C CA . TYR A 1 86 ? 0.461 3.843 2.088 1.00 94.50 86 TYR A CA 1
ATOM 628 C C . TYR A 1 86 ? -0.337 5.086 2.454 1.00 94.50 86 TYR A C 1
ATOM 630 O O . TYR A 1 86 ? -0.029 5.757 3.438 1.00 94.50 86 TYR A O 1
ATOM 638 N N . GLN A 1 87 ? -1.388 5.347 1.689 1.00 95.00 87 GLN A N 1
ATOM 639 C CA . GLN A 1 87 ? -2.394 6.341 2.021 1.00 95.00 87 GLN A CA 1
ATOM 640 C C . GLN A 1 87 ? -3.629 5.636 2.609 1.00 95.00 87 GLN A C 1
ATOM 642 O O . GLN A 1 87 ? -4.101 4.655 2.020 1.00 95.00 87 GLN A O 1
ATOM 647 N N . PRO A 1 88 ? -4.168 6.115 3.743 1.00 94.88 88 PRO A N 1
ATOM 648 C CA . PRO A 1 88 ? -5.466 5.671 4.235 1.00 94.88 88 PRO A CA 1
ATOM 649 C C . PRO A 1 88 ? -6.593 6.208 3.345 1.00 94.88 88 PRO A C 1
ATOM 651 O O . PRO A 1 88 ? -6.537 7.346 2.871 1.00 94.88 88 PRO A O 1
ATOM 654 N N . GLY A 1 89 ? -7.636 5.410 3.131 1.00 93.69 89 GLY A N 1
ATOM 655 C CA . GLY A 1 89 ? -8.835 5.882 2.440 1.00 93.69 89 GLY A CA 1
ATOM 656 C C . GLY A 1 89 ? -9.703 6.781 3.316 1.00 93.69 89 GLY A C 1
ATOM 657 O O . GLY A 1 89 ? -9.415 7.039 4.491 1.00 93.69 89 GLY A O 1
ATOM 658 N N . GLN A 1 90 ? -10.797 7.267 2.734 1.00 93.06 90 GLN A N 1
ATOM 659 C CA . GLN A 1 90 ? -11.782 8.087 3.432 1.00 93.06 90 GLN A CA 1
ATOM 660 C C . GLN A 1 90 ? -12.262 7.399 4.720 1.00 93.06 90 GLN A C 1
ATOM 662 O O . GLN A 1 90 ? -12.517 6.197 4.750 1.00 93.06 90 GLN A O 1
ATOM 667 N N . GLY A 1 91 ? -12.345 8.167 5.808 1.00 91.25 91 GLY A N 1
ATOM 668 C CA . GLY A 1 91 ? -12.711 7.635 7.124 1.00 91.25 91 GLY A CA 1
ATOM 669 C C . GLY A 1 91 ? -11.654 6.726 7.766 1.00 91.25 91 GLY A C 1
ATOM 670 O O . GLY A 1 91 ? -11.977 6.026 8.721 1.00 91.25 91 GLY A O 1
ATOM 671 N N . GLY A 1 92 ? -10.413 6.714 7.261 1.00 91.25 92 GLY A N 1
ATOM 672 C CA . GLY A 1 92 ? -9.348 5.850 7.778 1.00 91.25 92 GLY A CA 1
ATOM 673 C C . GLY A 1 92 ? -9.520 4.382 7.386 1.00 91.25 92 GLY A C 1
ATOM 674 O O . GLY A 1 92 ? -9.068 3.503 8.120 1.00 91.25 92 GLY A O 1
ATOM 675 N N . LYS A 1 93 ? -10.200 4.113 6.265 1.00 95.19 93 LYS A N 1
ATOM 676 C CA . LYS A 1 93 ? -10.546 2.766 5.795 1.00 95.19 93 LYS A CA 1
ATOM 677 C C . LYS A 1 93 ? -9.772 2.368 4.547 1.00 95.19 93 LYS A C 1
ATOM 679 O O . LYS A 1 93 ? -9.586 3.181 3.645 1.00 95.19 93 LYS A O 1
ATOM 684 N N . GLY A 1 94 ? -9.380 1.100 4.477 1.00 95.44 94 GLY A N 1
ATOM 685 C CA . GLY A 1 94 ? -8.594 0.558 3.373 1.00 95.44 94 GLY A CA 1
ATOM 686 C C . GLY A 1 94 ? -7.210 1.201 3.266 1.00 95.44 94 GLY A C 1
ATOM 687 O O . GLY A 1 94 ? -6.852 2.098 4.029 1.00 95.44 94 GLY A O 1
ATOM 688 N N . ALA A 1 95 ? -6.417 0.734 2.307 1.00 96.12 95 ALA A N 1
ATOM 689 C CA . ALA A 1 95 ? -5.069 1.234 2.073 1.00 96.12 95 ALA A CA 1
ATOM 690 C C . ALA A 1 95 ? -4.750 1.267 0.577 1.00 96.12 95 ALA A C 1
ATOM 692 O O . ALA A 1 95 ? -5.122 0.354 -0.162 1.00 96.12 95 ALA A O 1
ATOM 693 N N . MET A 1 96 ? -4.027 2.298 0.151 1.00 95.81 96 MET A N 1
ATOM 694 C CA . MET A 1 96 ? -3.543 2.460 -1.219 1.00 95.81 96 MET A CA 1
ATOM 695 C C . MET A 1 96 ? -2.030 2.649 -1.210 1.00 95.81 96 MET A C 1
ATOM 697 O O . MET A 1 96 ? -1.513 3.449 -0.432 1.00 95.81 96 MET A O 1
ATOM 701 N N . ALA A 1 97 ? -1.313 1.900 -2.044 1.00 95.19 97 ALA A N 1
ATOM 702 C CA . ALA A 1 97 ? 0.129 2.042 -2.200 1.00 95.19 97 ALA A CA 1
ATOM 703 C C . ALA A 1 97 ? 0.431 3.322 -2.986 1.00 95.19 97 ALA A C 1
ATOM 705 O O . ALA A 1 97 ? -0.017 3.472 -4.118 1.00 95.19 97 ALA A O 1
ATOM 706 N N . MET A 1 98 ? 1.204 4.234 -2.400 1.00 94.81 98 MET A N 1
ATOM 707 C CA . MET A 1 98 ? 1.539 5.514 -3.033 1.00 94.81 98 MET A CA 1
ATOM 708 C C . MET A 1 98 ? 2.962 5.539 -3.562 1.00 94.81 98 MET A C 1
ATOM 710 O O . MET A 1 98 ? 3.214 6.003 -4.669 1.00 94.81 98 MET A O 1
ATOM 714 N N . GLU A 1 99 ? 3.901 5.029 -2.776 1.00 93.38 99 GLU A N 1
ATOM 715 C CA . GLU A 1 99 ? 5.315 5.032 -3.130 1.00 93.38 99 GLU A CA 1
ATOM 716 C C . GLU A 1 99 ? 5.826 3.605 -3.116 1.00 93.38 99 GLU A C 1
ATOM 718 O O . GLU A 1 99 ? 5.635 2.871 -2.147 1.00 93.38 99 GLU A O 1
ATOM 723 N N . ILE A 1 100 ? 6.470 3.216 -4.208 1.00 94.31 100 ILE A N 1
ATOM 724 C CA . ILE A 1 100 ? 6.989 1.872 -4.433 1.00 94.31 100 ILE A CA 1
ATOM 725 C C . ILE A 1 100 ? 8.435 2.028 -4.862 1.00 94.31 100 ILE A C 1
ATOM 727 O O . ILE A 1 100 ? 8.786 2.976 -5.567 1.00 94.31 100 ILE A O 1
ATOM 731 N N . ILE A 1 101 ? 9.286 1.112 -4.417 1.00 93.94 101 ILE A N 1
ATOM 732 C CA . ILE A 1 101 ? 10.674 1.084 -4.860 1.00 93.94 101 ILE A CA 1
ATOM 733 C C . ILE A 1 101 ? 10.681 0.846 -6.377 1.00 93.94 101 ILE A C 1
ATOM 735 O O . ILE A 1 101 ? 10.116 -0.143 -6.826 1.00 93.94 101 ILE A O 1
ATOM 739 N N . PRO A 1 102 ? 11.303 1.719 -7.186 1.00 92.31 102 PRO A N 1
ATOM 740 C CA . PRO A 1 102 ? 11.107 1.719 -8.637 1.00 92.31 102 PRO A CA 1
ATOM 741 C C . PRO A 1 102 ? 11.883 0.623 -9.379 1.00 92.31 102 PRO A C 1
ATOM 743 O O . PRO A 1 102 ? 11.787 0.5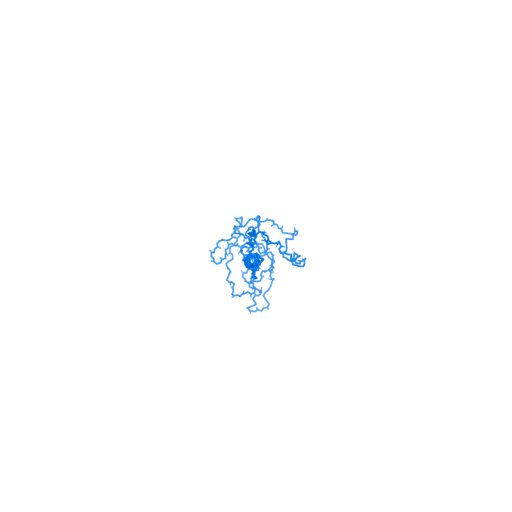32 -10.597 1.00 92.31 102 PRO A O 1
ATOM 746 N N . THR A 1 103 ? 12.715 -0.161 -8.690 1.00 92.44 103 THR A N 1
ATOM 747 C CA . THR A 1 103 ? 13.539 -1.201 -9.315 1.00 92.44 103 THR A CA 1
ATOM 748 C C . THR A 1 103 ? 13.942 -2.280 -8.313 1.00 92.44 103 THR A C 1
ATOM 750 O O . THR A 1 103 ? 14.074 -2.014 -7.119 1.00 92.44 103 THR A O 1
ATOM 753 N N . SER A 1 104 ? 14.192 -3.490 -8.809 1.00 92.56 104 SER A N 1
ATOM 754 C CA . SER A 1 104 ? 14.848 -4.563 -8.059 1.00 92.56 104 SER A CA 1
ATOM 755 C C . SER A 1 104 ? 16.330 -4.573 -8.405 1.00 92.56 104 SER A C 1
ATOM 757 O O . SER A 1 104 ? 16.689 -4.746 -9.569 1.00 92.56 104 SER A O 1
ATOM 759 N N . ARG A 1 105 ? 17.208 -4.405 -7.413 1.00 91.00 105 ARG A N 1
ATOM 760 C CA . ARG A 1 105 ? 18.645 -4.201 -7.683 1.00 91.00 105 ARG A CA 1
ATOM 761 C C . ARG A 1 105 ? 19.379 -5.477 -8.090 1.00 91.00 105 ARG A C 1
ATOM 763 O O . ARG A 1 105 ? 20.385 -5.410 -8.787 1.00 91.00 105 ARG A O 1
ATOM 770 N N . TYR A 1 106 ? 18.905 -6.626 -7.623 1.00 89.81 106 TYR A N 1
ATOM 771 C CA . TYR A 1 106 ? 19.482 -7.940 -7.890 1.00 89.81 106 TYR A CA 1
ATOM 772 C C . TYR A 1 106 ? 18.398 -9.026 -7.783 1.00 89.81 106 TYR A C 1
ATOM 774 O O . TYR A 1 106 ? 17.332 -8.777 -7.205 1.00 89.81 106 TYR A O 1
ATOM 782 N N . PRO A 1 107 ? 18.624 -10.233 -8.333 1.00 87.25 107 PRO A N 1
ATOM 783 C CA . PRO A 1 107 ? 17.683 -11.339 -8.201 1.00 87.25 107 PRO A CA 1
ATOM 784 C C . PRO A 1 107 ? 17.421 -11.687 -6.731 1.00 87.25 107 PRO A C 1
ATOM 786 O O . PRO A 1 107 ? 18.348 -11.950 -5.968 1.00 87.25 107 PRO A O 1
ATOM 789 N N . GLY A 1 108 ? 16.148 -11.698 -6.335 1.00 86.12 108 GLY A N 1
ATOM 790 C CA . GLY A 1 108 ? 15.742 -12.002 -4.961 1.00 86.12 108 GLY A CA 1
ATOM 791 C C . GLY A 1 108 ? 15.853 -10.836 -3.973 1.00 86.12 108 GLY A C 1
ATOM 792 O O . GLY A 1 108 ? 15.750 -11.083 -2.772 1.00 86.12 108 GLY A O 1
ATOM 793 N N . ASP A 1 109 ? 16.039 -9.598 -4.448 1.00 88.69 109 ASP A N 1
ATOM 794 C CA . ASP A 1 109 ? 15.998 -8.390 -3.617 1.00 88.69 109 ASP A CA 1
ATOM 795 C C . ASP A 1 109 ? 14.648 -8.277 -2.881 1.00 88.69 109 ASP A C 1
ATOM 797 O O . ASP A 1 109 ? 13.608 -8.086 -3.522 1.00 88.69 109 ASP A O 1
ATOM 801 N N . PRO A 1 110 ? 14.627 -8.362 -1.536 1.00 87.38 110 PRO A N 1
ATOM 802 C CA . PRO A 1 110 ? 13.390 -8.225 -0.778 1.00 87.38 110 PRO A CA 1
ATOM 803 C C . PRO A 1 110 ? 12.713 -6.869 -1.011 1.00 87.38 110 PRO A C 1
ATOM 805 O O . PRO A 1 110 ? 11.488 -6.784 -1.014 1.00 87.38 110 PRO A O 1
ATOM 808 N N . GLN A 1 111 ? 13.490 -5.812 -1.245 1.00 90.81 111 GLN A N 1
ATOM 809 C CA . GLN A 1 111 ? 12.973 -4.461 -1.450 1.00 90.81 111 GLN A CA 1
ATOM 810 C C . GLN A 1 111 ? 12.303 -4.286 -2.820 1.00 90.81 111 GLN A C 1
ATOM 812 O O . GLN A 1 111 ? 11.389 -3.479 -2.948 1.00 90.81 111 GLN A O 1
ATOM 817 N N . GLY A 1 112 ? 12.704 -5.062 -3.826 1.00 91.94 112 GLY A N 1
ATOM 818 C CA . GLY A 1 112 ? 12.151 -4.990 -5.180 1.00 91.94 112 GLY A CA 1
ATOM 819 C C . GLY A 1 112 ? 10.869 -5.800 -5.398 1.00 91.94 112 GLY A C 1
ATOM 820 O O . GLY A 1 112 ? 10.348 -5.800 -6.510 1.00 91.94 112 GLY A O 1
ATOM 821 N N . GLN A 1 113 ? 10.352 -6.507 -4.385 1.00 93.38 113 GLN A N 1
ATOM 822 C CA . GLN A 1 113 ? 9.262 -7.478 -4.567 1.00 93.38 113 GLN A CA 1
ATOM 823 C C . GLN A 1 113 ? 7.976 -6.852 -5.127 1.00 93.38 113 GLN A C 1
ATOM 825 O O . GLN A 1 113 ? 7.423 -7.384 -6.083 1.00 93.38 113 GLN A O 1
ATOM 830 N N . ALA A 1 114 ? 7.522 -5.717 -4.585 1.00 93.69 114 ALA A N 1
ATOM 831 C CA . ALA A 1 114 ? 6.330 -5.026 -5.086 1.00 93.69 114 ALA A CA 1
ATOM 832 C C . ALA A 1 114 ? 6.486 -4.561 -6.543 1.00 93.69 114 ALA A C 1
ATOM 834 O O . ALA A 1 114 ? 5.550 -4.696 -7.327 1.00 93.69 114 ALA A O 1
ATOM 835 N N . PHE A 1 115 ? 7.675 -4.082 -6.922 1.00 93.62 115 PHE A N 1
ATOM 836 C CA . PHE A 1 115 ? 7.975 -3.692 -8.300 1.00 93.62 115 PHE A CA 1
ATOM 837 C C . PHE A 1 115 ? 7.945 -4.885 -9.254 1.00 93.62 115 PHE A C 1
ATOM 839 O O . PHE A 1 115 ? 7.260 -4.842 -10.271 1.00 93.62 115 PHE A O 1
ATOM 846 N N . LEU A 1 116 ? 8.638 -5.973 -8.904 1.00 93.19 116 LEU A N 1
ATOM 847 C CA . LEU A 1 116 ? 8.655 -7.196 -9.712 1.00 93.19 116 LEU A CA 1
ATOM 848 C C . LEU A 1 116 ? 7.264 -7.821 -9.849 1.00 93.19 116 LEU A C 1
ATOM 850 O O . LEU A 1 116 ? 6.965 -8.434 -10.868 1.00 93.19 116 LEU A O 1
ATOM 854 N N . ALA A 1 117 ? 6.421 -7.657 -8.831 1.00 92.19 117 ALA A N 1
ATOM 855 C CA . ALA A 1 117 ? 5.047 -8.128 -8.839 1.00 92.19 117 ALA A CA 1
ATOM 856 C C . ALA A 1 117 ? 4.080 -7.211 -9.607 1.00 92.19 117 ALA A C 1
ATOM 858 O O . ALA A 1 117 ? 2.908 -7.545 -9.727 1.00 92.19 117 ALA A O 1
ATOM 859 N N . GLY A 1 118 ? 4.542 -6.065 -10.119 1.00 92.06 118 GLY A N 1
ATOM 860 C CA . GLY A 1 118 ? 3.711 -5.137 -10.886 1.00 92.06 118 GLY A CA 1
ATOM 861 C C . GLY A 1 118 ? 2.769 -4.283 -10.037 1.00 92.06 118 GLY A C 1
ATOM 862 O O . GLY A 1 118 ? 1.794 -3.751 -10.565 1.00 92.06 118 GLY A O 1
ATOM 863 N N . VAL A 1 119 ? 3.032 -4.127 -8.735 1.00 93.56 119 VAL A N 1
ATOM 864 C CA . VAL A 1 119 ? 2.304 -3.156 -7.908 1.00 93.56 119 VAL A CA 1
ATOM 865 C C . VAL A 1 119 ? 2.695 -1.749 -8.362 1.00 93.56 119 VAL A C 1
ATOM 867 O O . VAL A 1 119 ? 3.878 -1.439 -8.509 1.00 93.56 119 VAL A O 1
ATOM 870 N N . GLN A 1 120 ? 1.701 -0.890 -8.565 1.00 92.94 120 GLN A N 1
ATOM 871 C CA . GLN A 1 120 ? 1.885 0.492 -9.017 1.00 92.94 120 GLN A CA 1
ATOM 872 C C . GLN A 1 120 ? 1.387 1.497 -7.976 1.00 92.94 120 GLN A C 1
ATOM 874 O O . GLN A 1 120 ? 0.550 1.168 -7.132 1.00 92.94 120 GLN A O 1
ATOM 879 N N . SER A 1 121 ? 1.883 2.735 -8.045 1.00 93.25 121 SER A N 1
ATOM 880 C CA . SER A 1 121 ? 1.295 3.842 -7.283 1.00 93.25 121 SER A CA 1
ATOM 881 C C . SER A 1 121 ? -0.193 3.970 -7.629 1.00 93.25 121 SER A C 1
ATOM 883 O O . SER A 1 121 ? -0.564 3.862 -8.796 1.00 93.25 121 SER A O 1
ATOM 885 N N . GLY A 1 122 ? -1.046 4.128 -6.620 1.00 93.75 122 GLY A N 1
ATOM 886 C CA . GLY A 1 122 ? -2.503 4.093 -6.758 1.00 93.75 122 GLY A CA 1
ATOM 887 C C . GLY A 1 122 ? -3.129 2.698 -6.625 1.00 93.75 122 GLY A C 1
ATOM 888 O O . GLY A 1 122 ? -4.352 2.580 -6.617 1.00 93.75 122 GLY A O 1
ATOM 889 N N . SER A 1 123 ? -2.336 1.629 -6.478 1.00 95.06 123 SER A N 1
ATOM 890 C CA . SER A 1 123 ? -2.888 0.281 -6.263 1.00 95.06 123 SER A CA 1
ATOM 891 C C . SER A 1 123 ? -3.563 0.184 -4.894 1.00 95.06 123 SER A C 1
ATOM 893 O O . SER A 1 123 ? -2.930 0.422 -3.863 1.00 95.06 123 SER A O 1
ATOM 895 N N . VAL A 1 124 ? -4.837 -0.207 -4.872 1.00 96.00 124 VAL A N 1
ATOM 896 C CA . VAL A 1 124 ? -5.622 -0.390 -3.643 1.00 96.00 124 VAL A CA 1
ATOM 897 C C . VAL A 1 124 ? -5.478 -1.822 -3.128 1.00 96.00 124 VAL A C 1
ATOM 899 O O . VAL A 1 124 ? -5.573 -2.787 -3.886 1.00 96.00 124 VAL A O 1
ATOM 902 N N . VAL A 1 125 ? -5.278 -1.977 -1.819 1.00 95.44 125 VAL A N 1
ATOM 903 C CA . VAL A 1 125 ? -5.167 -3.290 -1.176 1.00 95.44 125 VAL A CA 1
ATOM 904 C C . VAL A 1 125 ? -6.555 -3.916 -1.048 1.00 95.44 125 VAL A C 1
ATOM 906 O O . VAL A 1 125 ? -7.342 -3.544 -0.179 1.00 95.44 125 VAL A O 1
ATOM 909 N N . LYS A 1 126 ? -6.848 -4.889 -1.915 1.00 95.69 126 LYS A N 1
ATOM 910 C CA . LYS A 1 126 ? -8.130 -5.608 -1.925 1.00 95.69 126 LYS A CA 1
ATOM 911 C C . LYS A 1 126 ? -8.240 -6.652 -0.817 1.00 95.69 126 LYS A C 1
ATOM 913 O O . LYS A 1 126 ? -9.242 -6.699 -0.103 1.00 95.69 126 LYS A O 1
ATOM 918 N N . SER A 1 127 ? -7.228 -7.504 -0.685 1.00 95.12 127 SER A N 1
ATOM 919 C CA . SER A 1 127 ? -7.237 -8.612 0.270 1.00 95.12 127 SER A CA 1
ATOM 920 C C . SER A 1 127 ? -5.856 -8.906 0.833 1.00 95.12 127 SER A C 1
ATOM 922 O O . SER A 1 127 ? -4.863 -8.798 0.117 1.00 95.12 127 SER A O 1
ATOM 924 N N . ILE A 1 128 ? -5.811 -9.355 2.085 1.00 94.62 128 ILE A N 1
ATOM 925 C CA . ILE A 1 128 ? -4.596 -9.833 2.755 1.00 94.62 128 ILE A CA 1
ATOM 926 C C . ILE A 1 128 ? -4.885 -11.236 3.285 1.00 94.62 128 ILE A C 1
ATOM 928 O O . ILE A 1 128 ? -5.839 -11.431 4.035 1.00 94.62 128 ILE A O 1
ATOM 932 N N . GLY A 1 129 ? -4.091 -12.229 2.874 1.00 92.31 129 GLY A N 1
ATOM 933 C CA . GLY A 1 129 ? -4.278 -13.619 3.313 1.00 92.31 129 GLY A CA 1
ATOM 934 C C . GLY A 1 129 ? -5.670 -14.186 2.998 1.00 92.31 129 GLY A C 1
ATOM 935 O O . GLY A 1 129 ? -6.223 -14.925 3.804 1.00 92.31 129 GLY A O 1
ATOM 936 N N . GLY A 1 130 ? -6.269 -13.787 1.870 1.00 92.06 130 GLY A N 1
ATOM 937 C CA . GLY A 1 130 ? -7.618 -14.200 1.460 1.00 92.06 130 GLY A CA 1
ATOM 938 C C . GLY A 1 130 ? -8.772 -13.433 2.121 1.00 92.06 130 GLY A C 1
ATOM 939 O O . GLY A 1 130 ? -9.920 -13.608 1.721 1.00 92.06 130 GLY A O 1
ATOM 940 N N . VAL A 1 131 ? -8.500 -12.549 3.084 1.00 95.44 131 VAL A N 1
ATOM 941 C CA . VAL A 1 131 ? -9.524 -11.718 3.735 1.00 95.44 131 VAL A CA 1
ATOM 942 C C . VAL A 1 131 ? -9.659 -10.393 2.991 1.00 95.44 131 VAL A C 1
ATOM 944 O O . VAL A 1 131 ? -8.659 -9.716 2.764 1.00 95.44 131 VAL A O 1
ATOM 947 N N . ASN A 1 132 ? -10.883 -10.009 2.615 1.00 95.00 132 ASN A N 1
ATOM 948 C CA . ASN A 1 132 ? -11.164 -8.702 2.013 1.00 95.00 132 ASN A CA 1
ATOM 949 C C . ASN A 1 132 ? -10.942 -7.583 3.044 1.00 95.00 132 ASN A C 1
ATOM 951 O O . ASN A 1 132 ? -11.480 -7.648 4.148 1.00 95.00 132 ASN A O 1
ATOM 955 N N . VAL A 1 133 ? -10.172 -6.559 2.671 1.00 96.56 133 VAL A N 1
ATOM 956 C CA . VAL A 1 133 ? -9.804 -5.438 3.552 1.00 96.56 133 VAL A CA 1
ATOM 957 C C . VAL A 1 133 ? -10.155 -4.062 2.976 1.00 96.56 133 VAL A C 1
ATOM 959 O O . VAL A 1 133 ? -9.735 -3.042 3.520 1.00 96.56 133 VAL A O 1
ATOM 962 N N . LEU A 1 134 ? -10.962 -4.001 1.910 1.00 95.25 134 LEU A N 1
ATOM 963 C CA . LEU A 1 134 ? -11.301 -2.749 1.213 1.00 95.25 134 LEU A CA 1
ATOM 964 C C . LEU A 1 134 ? -11.969 -1.695 2.112 1.00 95.25 134 LEU A C 1
ATOM 966 O O . LEU A 1 134 ? -11.877 -0.504 1.824 1.00 95.25 134 LEU A O 1
ATOM 970 N N . ASN A 1 135 ? -12.641 -2.130 3.181 1.00 95.69 135 ASN A N 1
ATOM 971 C CA . ASN A 1 135 ? -13.319 -1.266 4.152 1.00 95.69 135 ASN A CA 1
ATOM 972 C C . ASN A 1 135 ? -12.851 -1.513 5.600 1.00 95.69 135 ASN A C 1
ATOM 974 O O . ASN A 1 135 ? -13.533 -1.157 6.564 1.00 95.69 135 ASN A O 1
ATOM 978 N N . GLU A 1 136 ? -11.711 -2.180 5.769 1.00 96.88 136 GLU A N 1
ATOM 979 C CA . GLU A 1 136 ? -11.138 -2.437 7.089 1.00 96.88 136 GLU A CA 1
ATOM 980 C C . GLU A 1 136 ? -10.428 -1.186 7.623 1.00 96.88 136 GLU A C 1
ATOM 982 O O . GLU A 1 136 ? -10.021 -0.325 6.842 1.00 96.88 136 GLU A O 1
ATOM 987 N N . ASP A 1 137 ? -10.281 -1.060 8.945 1.00 95.56 137 ASP A N 1
ATOM 988 C CA . ASP A 1 137 ? -9.499 0.038 9.528 1.00 95.56 137 ASP A CA 1
ATOM 989 C C . ASP A 1 137 ? -8.049 0.012 9.027 1.00 95.56 137 ASP A C 1
ATOM 991 O O . ASP A 1 137 ? -7.358 -0.998 9.164 1.00 95.56 137 ASP A O 1
ATOM 995 N N . PHE A 1 138 ? -7.558 1.140 8.507 1.00 93.94 138 PHE A N 1
ATOM 996 C CA . PHE A 1 138 ? -6.192 1.270 7.990 1.00 93.94 138 PHE A CA 1
ATOM 997 C C . PHE A 1 138 ? -5.153 0.806 9.018 1.00 93.94 138 PHE A C 1
ATOM 999 O O . PHE A 1 138 ? -4.300 -0.018 8.713 1.00 93.94 138 PHE A O 1
ATOM 1006 N N . HIS A 1 139 ? -5.296 1.248 10.271 1.00 90.56 139 HIS A N 1
ATOM 1007 C CA . HIS A 1 139 ? -4.399 0.896 11.379 1.00 90.56 139 HIS A CA 1
ATOM 1008 C C . HIS A 1 139 ? -4.461 -0.576 11.817 1.00 90.56 139 HIS A C 1
ATOM 1010 O O . HIS A 1 139 ? -3.667 -1.004 12.653 1.00 90.56 139 HIS A O 1
ATOM 1016 N N . LYS A 1 140 ? -5.442 -1.344 11.333 1.00 93.38 140 LYS A N 1
ATOM 1017 C CA . LYS A 1 140 ? -5.526 -2.789 11.570 1.00 93.38 140 LYS A CA 1
ATOM 1018 C C . LYS A 1 140 ? -4.772 -3.576 10.500 1.00 93.38 140 LYS A C 1
ATOM 1020 O O . LYS A 1 140 ? -4.333 -4.690 10.780 1.00 93.38 140 LYS A O 1
ATOM 1025 N N . ILE A 1 141 ? -4.642 -3.023 9.293 1.00 93.12 141 ILE A N 1
ATOM 1026 C CA . ILE A 1 141 ? -4.039 -3.702 8.138 1.00 93.12 141 ILE A CA 1
ATOM 1027 C C . ILE A 1 141 ? -2.629 -3.204 7.793 1.00 93.12 141 ILE A C 1
ATOM 1029 O O . ILE A 1 141 ? -1.918 -3.912 7.079 1.00 93.12 141 ILE A O 1
ATOM 1033 N N . MET A 1 142 ? -2.222 -2.041 8.316 1.00 91.56 142 MET A N 1
ATOM 1034 C CA . MET A 1 142 ? -0.887 -1.439 8.189 1.00 91.56 142 MET A CA 1
ATOM 1035 C C . MET A 1 142 ? -0.276 -1.181 9.563 1.00 91.56 142 MET A C 1
ATOM 1037 O O . MET A 1 142 ? 0.906 -1.554 9.746 1.00 91.56 142 MET A O 1
#